Protein AF-A0A737B5F6-F1 (afdb_monomer)

Secondary structure (DSSP, 8-state):
-HHHHHHHHHHHHHHHHHHHHHHHHHHHHHHHHHHHHHHHHHHHHTHHHHHHHHHHT----TTS--HHHHHHHHHHSHHHHHHHHHHHHHHHHHHHHHHHHHTT--S---------S-------HHHHHHHHHHH--

Solvent-accessible surface area (backbone atoms only — not comparable to full-atom values): 8030 Å² total; per-residue (Å²): 109,75,67,58,52,51,52,51,52,54,51,50,51,52,53,52,50,53,52,52,50,51,51,51,51,51,48,52,52,52,54,54,49,52,53,52,50,52,50,53,49,55,53,66,74,45,50,66,59,55,52,50,50,43,62,73,59,62,62,57,46,102,84,68,50,34,70,67,39,56,48,49,54,52,60,74,27,67,70,43,49,54,48,51,52,50,55,50,50,56,48,49,55,51,48,54,51,52,50,27,60,72,68,67,52,62,77,78,64,72,74,77,80,68,79,70,85,82,77,91,73,85,65,52,75,67,57,52,52,53,55,51,54,63,73,77,100

Organism: Salmonella newport (NCBI:txid108619)

Mean predicted aligned error: 12.92 Å

Radius of gyration: 30.43 Å; Cα contacts (8 Å, |Δi|>4): 48; chains: 1; bounding box: 59×66×73 Å

Sequence (137 aa):
ELTERVLIEATAEVIASVRMEHRGDIRRARELTNILFDELGAQCADVGALERLGEIMFAPDDKGRDQLNETYQKVISLPSRVKSLKDLSDSLKTLIGLEREAWSIGTASEPEKTPLPGKNTDLTTDQAAELYKKMMG

Structure (mmCIF, N/CA/C/O backbone):
data_AF-A0A737B5F6-F1
#
_entry.id   AF-A0A737B5F6-F1
#
loop_
_atom_site.group_PDB
_atom_site.id
_atom_site.type_symbol
_atom_site.label_atom_id
_atom_site.label_alt_id
_atom_site.label_comp_id
_atom_site.label_asym_id
_atom_site.label_entity_id
_atom_site.label_seq_id
_atom_site.pdbx_PDB_ins_code
_atom_site.Cartn_x
_atom_site.Cartn_y
_atom_site.Cartn_z
_atom_site.occupancy
_atom_site.B_iso_or_equiv
_atom_site.auth_seq_id
_atom_site.auth_comp_id
_atom_site.auth_asym_id
_atom_site.auth_atom_id
_atom_site.pdbx_PDB_model_num
ATOM 1 N N . GLU A 1 1 ? 31.936 -13.780 -39.916 1.00 62.03 1 GLU A N 1
ATOM 2 C CA . GLU A 1 1 ? 30.832 -12.849 -40.240 1.00 62.03 1 GLU A CA 1
ATOM 3 C C . GLU A 1 1 ? 29.450 -13.408 -39.890 1.00 62.03 1 GLU A C 1
ATOM 5 O O . GLU A 1 1 ? 28.780 -12.803 -39.068 1.00 62.03 1 GLU A O 1
ATOM 10 N N . LEU A 1 2 ? 29.027 -14.575 -40.402 1.00 63.00 2 LEU A N 1
ATOM 11 C CA . LEU A 1 2 ? 27.712 -15.167 -40.062 1.00 63.00 2 LEU A CA 1
ATOM 12 C C . LEU A 1 2 ? 27.520 -15.478 -38.561 1.00 63.00 2 LEU A C 1
ATOM 14 O O . LEU A 1 2 ? 26.447 -15.244 -38.021 1.00 63.00 2 LEU A O 1
ATOM 18 N N . THR A 1 3 ? 28.556 -15.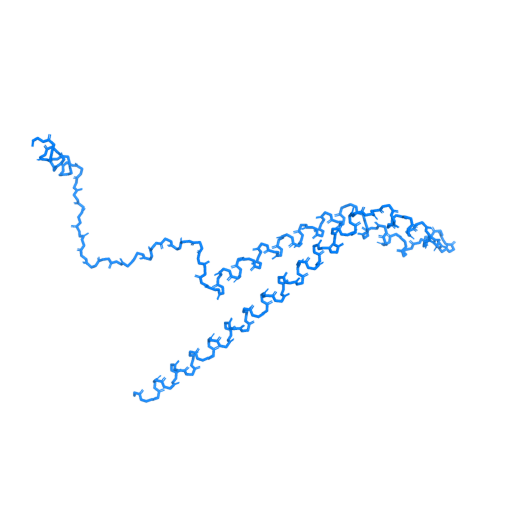951 -37.868 1.00 78.12 3 THR A N 1
ATOM 19 C CA . THR A 1 3 ? 28.512 -16.296 -36.433 1.00 78.12 3 THR A CA 1
ATOM 20 C C . THR A 1 3 ? 28.405 -15.090 -35.503 1.00 78.12 3 THR A C 1
ATOM 22 O O . THR A 1 3 ? 27.700 -15.149 -34.503 1.00 78.12 3 THR A O 1
ATOM 25 N N . GLU A 1 4 ? 29.081 -13.992 -35.830 1.00 80.31 4 GLU A N 1
ATOM 26 C CA . GLU A 1 4 ? 29.034 -12.757 -35.042 1.00 80.31 4 GLU A CA 1
ATOM 27 C C . GLU A 1 4 ? 27.674 -12.072 -35.177 1.00 80.31 4 GLU A C 1
ATOM 29 O O . GLU A 1 4 ? 27.084 -11.665 -34.181 1.00 80.31 4 GLU A O 1
ATOM 34 N N . ARG A 1 5 ? 27.122 -12.039 -36.395 1.00 77.44 5 ARG A N 1
ATOM 35 C CA . ARG A 1 5 ? 25.779 -11.512 -36.638 1.00 77.44 5 ARG A CA 1
ATOM 36 C C . ARG A 1 5 ? 24.704 -12.296 -35.879 1.00 77.44 5 ARG A C 1
ATOM 38 O O . ARG A 1 5 ? 23.865 -11.682 -35.232 1.00 77.44 5 ARG A O 1
ATOM 45 N N . VAL A 1 6 ? 24.774 -13.629 -35.899 1.00 79.69 6 VAL A N 1
ATOM 46 C CA . VAL A 1 6 ? 23.860 -14.496 -35.130 1.00 79.69 6 VAL A CA 1
ATOM 47 C C . VAL A 1 6 ? 24.004 -14.264 -33.622 1.00 79.69 6 VAL A C 1
ATOM 49 O O . VAL A 1 6 ? 23.003 -14.219 -32.914 1.00 79.69 6 VAL A O 1
ATOM 52 N N . LEU A 1 7 ? 25.229 -14.069 -33.119 1.00 77.62 7 LEU A N 1
ATOM 53 C CA . LEU A 1 7 ? 25.462 -13.770 -31.703 1.00 77.62 7 LEU A CA 1
ATOM 54 C C . LEU A 1 7 ? 24.873 -12.408 -31.295 1.00 77.62 7 LEU A C 1
ATOM 56 O O . LEU A 1 7 ? 24.269 -12.297 -30.228 1.00 77.62 7 LEU A O 1
ATOM 60 N N . ILE A 1 8 ? 25.022 -11.385 -32.141 1.00 81.81 8 ILE A N 1
ATOM 61 C CA . ILE A 1 8 ? 24.451 -10.049 -31.916 1.00 81.81 8 ILE A CA 1
ATOM 62 C C . ILE A 1 8 ? 22.919 -10.109 -31.923 1.00 81.81 8 ILE A C 1
ATOM 64 O O . ILE A 1 8 ? 22.293 -9.570 -31.012 1.00 81.81 8 ILE A O 1
ATOM 68 N N . GLU A 1 9 ? 22.319 -10.783 -32.907 1.00 78.00 9 GLU A N 1
ATOM 69 C CA . GLU A 1 9 ? 20.862 -10.932 -33.022 1.00 78.00 9 GLU A CA 1
ATOM 70 C C . GLU A 1 9 ? 20.283 -11.682 -31.809 1.00 78.00 9 GLU A C 1
ATOM 72 O O . GLU A 1 9 ? 19.375 -11.170 -31.155 1.00 78.00 9 GLU A O 1
ATOM 77 N N . ALA A 1 10 ? 20.882 -12.811 -31.411 1.00 75.19 10 ALA A N 1
ATOM 78 C CA . ALA A 1 10 ? 20.461 -13.557 -30.223 1.00 75.19 10 ALA A CA 1
ATOM 79 C C . ALA A 1 10 ? 20.586 -12.728 -28.930 1.00 75.19 10 ALA A C 1
ATOM 81 O O . ALA A 1 10 ? 19.710 -12.760 -28.066 1.00 75.19 10 ALA A O 1
ATOM 82 N N . THR A 1 11 ? 21.656 -11.939 -28.795 1.00 77.06 11 THR A N 1
ATOM 83 C CA . THR A 1 11 ? 21.841 -11.060 -27.628 1.00 77.06 11 THR A CA 1
ATOM 84 C C . THR A 1 11 ? 20.801 -9.935 -27.610 1.00 77.06 11 THR A C 1
ATOM 86 O O . THR A 1 11 ? 20.269 -9.597 -26.551 1.00 77.06 11 THR A O 1
ATOM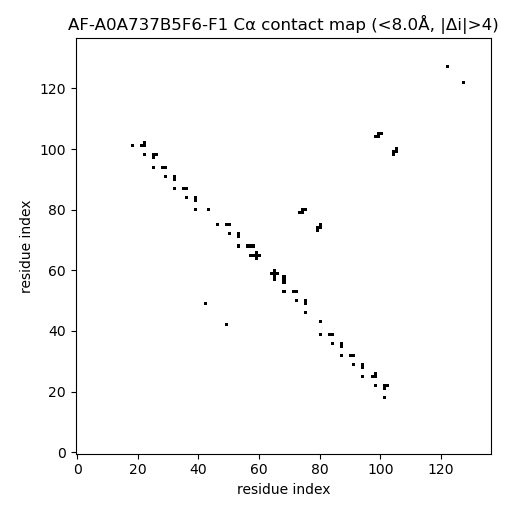 89 N N . ALA A 1 12 ? 20.470 -9.370 -28.774 1.00 80.62 12 ALA A N 1
ATOM 90 C CA . ALA A 1 12 ? 19.451 -8.335 -28.904 1.00 80.62 12 ALA A CA 1
ATOM 91 C C . ALA A 1 12 ? 18.049 -8.855 -28.550 1.00 80.62 12 ALA A C 1
ATOM 93 O O . ALA A 1 12 ? 17.306 -8.158 -27.856 1.00 80.62 12 ALA A O 1
ATOM 94 N N . GLU A 1 13 ? 17.704 -10.078 -28.961 1.00 83.50 13 GLU A N 1
ATOM 95 C CA . GLU A 1 13 ? 16.437 -10.729 -28.606 1.00 83.50 13 GLU A CA 1
ATOM 96 C C . GLU A 1 13 ? 16.299 -10.929 -27.093 1.00 83.50 13 GLU A C 1
ATOM 98 O O . GLU A 1 13 ? 15.268 -10.575 -26.516 1.00 83.50 13 GLU A O 1
ATOM 103 N N . VAL A 1 14 ? 17.355 -11.408 -26.424 1.00 86.25 14 VAL A N 1
ATOM 104 C CA . VAL A 1 14 ? 17.361 -11.571 -24.960 1.00 86.25 14 VAL A CA 1
ATOM 105 C C . VAL A 1 14 ? 17.164 -10.226 -24.259 1.00 86.25 14 VAL A C 1
ATOM 107 O O . VAL A 1 14 ? 16.323 -10.108 -23.367 1.00 86.25 14 VAL A O 1
ATOM 110 N N . ILE A 1 15 ? 17.886 -9.183 -24.682 1.00 80.50 15 ILE A N 1
ATOM 111 C CA . ILE A 1 15 ? 17.750 -7.837 -24.103 1.00 80.50 15 ILE A CA 1
ATOM 112 C C . ILE A 1 15 ? 16.334 -7.286 -24.316 1.00 80.50 15 ILE A C 1
ATOM 114 O O . ILE A 1 15 ? 15.769 -6.665 -23.411 1.00 80.50 15 ILE A O 1
ATOM 118 N N . ALA A 1 16 ? 15.749 -7.500 -25.496 1.00 83.94 16 ALA A N 1
ATOM 119 C CA . ALA A 1 16 ? 14.384 -7.084 -25.786 1.00 83.94 16 ALA A CA 1
ATOM 120 C C . ALA A 1 16 ? 13.369 -7.814 -24.893 1.00 83.94 16 ALA A C 1
ATOM 122 O O . ALA A 1 16 ? 12.493 -7.152 -24.334 1.00 83.94 16 ALA A O 1
ATOM 123 N N . SER A 1 17 ? 13.520 -9.130 -24.695 1.00 82.38 17 SER A N 1
ATOM 124 C CA . SER A 1 17 ? 12.657 -9.923 -23.805 1.00 82.38 17 SER A CA 1
ATOM 125 C C . SER A 1 17 ? 12.690 -9.389 -22.376 1.00 82.38 17 SER A C 1
ATOM 127 O O . SER A 1 17 ? 11.650 -9.021 -21.832 1.00 82.38 17 SER A O 1
ATOM 129 N N . VAL A 1 18 ? 13.890 -9.221 -21.812 1.00 88.56 18 VAL A N 1
ATOM 130 C CA . VAL A 1 18 ? 14.076 -8.710 -20.443 1.00 88.56 18 VAL A CA 1
ATOM 131 C C . VAL A 1 18 ? 13.446 -7.324 -20.276 1.00 88.56 18 VAL A C 1
ATOM 133 O O . VAL A 1 18 ? 12.763 -7.051 -19.291 1.00 88.56 18 VAL A O 1
ATOM 136 N N . ARG A 1 19 ? 13.615 -6.429 -21.259 1.00 88.69 19 ARG A N 1
ATOM 137 C CA . ARG A 1 19 ? 12.988 -5.096 -21.219 1.00 88.69 19 ARG A CA 1
ATOM 138 C C . ARG A 1 19 ? 11.464 -5.169 -21.229 1.00 88.69 19 ARG A C 1
ATOM 140 O O . ARG A 1 19 ? 10.819 -4.376 -20.543 1.00 88.69 19 ARG A O 1
ATOM 147 N N . MET A 1 20 ? 10.883 -6.074 -22.012 1.00 89.56 20 MET A N 1
ATOM 148 C CA . MET A 1 20 ? 9.432 -6.253 -22.066 1.00 89.56 20 MET A CA 1
ATOM 149 C C . MET A 1 20 ? 8.884 -6.841 -20.763 1.00 89.56 20 MET A C 1
ATOM 151 O O . MET A 1 20 ? 7.857 -6.365 -20.280 1.00 89.56 20 MET A O 1
ATOM 155 N N . GLU A 1 21 ? 9.594 -7.794 -20.160 1.00 92.94 21 GLU A N 1
ATOM 156 C CA . GLU A 1 21 ? 9.266 -8.356 -18.844 1.00 92.94 21 GLU A CA 1
ATOM 157 C C . GLU A 1 21 ? 9.281 -7.275 -17.759 1.00 92.94 21 GLU A C 1
ATOM 159 O O . GLU A 1 21 ? 8.269 -7.062 -17.093 1.00 92.94 21 GLU A O 1
ATOM 164 N N . HIS A 1 22 ? 10.362 -6.492 -17.665 1.00 93.31 22 HIS A N 1
ATOM 165 C CA . HIS A 1 22 ? 10.451 -5.388 -16.704 1.00 93.31 22 HIS A CA 1
ATOM 166 C C . HIS A 1 22 ? 9.314 -4.374 -16.878 1.00 93.31 22 HIS A C 1
ATOM 168 O O . HIS A 1 22 ? 8.717 -3.940 -15.895 1.00 93.31 22 HIS A O 1
ATOM 174 N N . ARG A 1 23 ? 8.963 -4.006 -18.119 1.00 94.31 23 ARG A N 1
ATOM 175 C CA . ARG A 1 23 ? 7.819 -3.112 -18.383 1.00 94.31 23 ARG A CA 1
ATOM 176 C C . ARG A 1 23 ? 6.508 -3.698 -17.858 1.00 94.31 23 ARG A C 1
ATOM 178 O O . ARG A 1 23 ? 5.702 -2.959 -17.292 1.00 94.31 23 ARG A O 1
ATOM 185 N N . GLY A 1 24 ? 6.296 -5.001 -18.041 1.00 95.38 24 GLY A N 1
ATOM 186 C CA . GLY A 1 24 ? 5.135 -5.713 -17.510 1.00 95.38 24 GLY A CA 1
ATOM 187 C C . GLY A 1 24 ? 5.096 -5.704 -15.981 1.00 95.38 24 GLY A C 1
ATOM 188 O O . GLY A 1 24 ? 4.058 -5.408 -15.391 1.00 95.38 24 GLY A O 1
ATOM 189 N N . ASP A 1 25 ? 6.228 -5.966 -15.335 1.00 96.88 25 ASP A N 1
ATOM 190 C CA . ASP A 1 25 ? 6.346 -5.987 -13.875 1.00 96.88 25 ASP A CA 1
ATOM 191 C C . ASP A 1 25 ? 6.104 -4.617 -13.254 1.00 96.88 25 ASP A C 1
ATOM 193 O O . ASP A 1 25 ? 5.308 -4.489 -12.322 1.00 96.88 25 ASP A O 1
ATOM 197 N N . ILE A 1 26 ? 6.728 -3.580 -13.814 1.00 96.75 26 ILE A N 1
ATOM 198 C CA . ILE A 1 26 ? 6.559 -2.202 -13.354 1.00 96.75 26 ILE A CA 1
ATOM 199 C C . ILE A 1 26 ? 5.092 -1.779 -13.479 1.00 96.75 26 ILE A C 1
ATOM 201 O O . ILE A 1 26 ? 4.529 -1.222 -12.534 1.00 96.75 26 ILE A O 1
ATOM 205 N N . ARG A 1 27 ? 4.443 -2.103 -14.607 1.00 95.56 27 ARG A N 1
ATOM 206 C CA . ARG A 1 27 ? 3.017 -1.825 -14.808 1.00 95.56 27 ARG A CA 1
ATOM 207 C C . ARG A 1 27 ? 2.160 -2.491 -13.730 1.00 95.56 27 ARG A C 1
ATOM 209 O O . ARG A 1 27 ? 1.338 -1.816 -13.115 1.00 95.56 27 ARG A O 1
ATOM 216 N N . ARG A 1 28 ? 2.359 -3.791 -13.479 1.00 97.88 28 ARG A N 1
ATOM 217 C CA . ARG A 1 28 ? 1.608 -4.529 -12.448 1.00 97.88 28 ARG A CA 1
ATOM 218 C C . ARG A 1 28 ? 1.823 -3.934 -11.058 1.00 97.88 28 ARG A C 1
ATOM 220 O O . ARG A 1 28 ? 0.866 -3.754 -10.312 1.00 97.88 28 ARG A O 1
ATOM 227 N N . ALA A 1 29 ? 3.063 -3.590 -10.716 1.00 97.81 29 ALA A N 1
ATOM 228 C CA . ALA A 1 29 ? 3.383 -2.966 -9.437 1.00 97.81 29 ALA A CA 1
ATOM 229 C C . ALA A 1 29 ? 2.704 -1.594 -9.280 1.00 97.81 29 ALA A C 1
ATOM 231 O O . ALA A 1 29 ? 2.197 -1.276 -8.201 1.00 97.81 29 ALA A O 1
ATOM 232 N N . ARG A 1 30 ? 2.634 -0.794 -10.352 1.00 96.62 30 ARG A N 1
ATOM 233 C CA . ARG A 1 30 ? 1.930 0.496 -10.345 1.00 96.62 30 ARG A CA 1
ATOM 234 C C . ARG A 1 30 ? 0.421 0.330 -10.185 1.00 96.62 30 ARG A C 1
ATOM 236 O O . ARG A 1 30 ? -0.182 1.065 -9.408 1.00 96.62 30 ARG A O 1
ATOM 243 N N . GLU A 1 31 ? -0.176 -0.638 -10.875 1.00 97.69 31 GLU A N 1
ATOM 244 C CA . GLU A 1 31 ? -1.597 -0.976 -10.722 1.00 97.69 31 GLU A CA 1
ATOM 245 C C . GLU A 1 31 ? -1.914 -1.379 -9.271 1.00 97.69 31 GLU A C 1
ATOM 247 O O . GLU A 1 31 ? -2.819 -0.806 -8.667 1.00 97.69 31 GLU A O 1
ATOM 252 N N . LEU A 1 32 ? -1.114 -2.267 -8.668 1.00 98.31 32 LEU A N 1
ATOM 253 C CA . LEU A 1 32 ? -1.267 -2.659 -7.259 1.00 98.31 32 LEU A CA 1
ATOM 254 C C . LEU A 1 32 ? -1.092 -1.479 -6.295 1.00 98.31 32 LEU A C 1
ATOM 256 O O . LEU A 1 32 ? -1.861 -1.339 -5.349 1.00 98.31 32 LEU A O 1
ATOM 260 N N . THR A 1 33 ? -0.113 -0.607 -6.545 1.00 98.31 33 THR A N 1
ATOM 261 C CA . THR A 1 33 ? 0.119 0.586 -5.716 1.00 98.31 33 THR A CA 1
ATOM 262 C C . THR A 1 33 ? -1.102 1.509 -5.720 1.00 98.31 33 THR A C 1
ATOM 264 O O . THR A 1 33 ? -1.498 1.996 -4.665 1.00 98.31 33 THR A O 1
ATOM 267 N N . ASN A 1 34 ? -1.735 1.715 -6.879 1.00 97.44 34 ASN A N 1
ATOM 268 C CA . ASN A 1 34 ? -2.948 2.530 -6.984 1.00 97.44 34 ASN A CA 1
ATOM 269 C C . ASN A 1 34 ? -4.146 1.886 -6.269 1.00 97.44 34 ASN A C 1
ATOM 271 O O . ASN A 1 34 ? -4.846 2.581 -5.543 1.00 97.44 34 ASN A O 1
ATOM 275 N N . ILE A 1 35 ? -4.335 0.568 -6.399 1.00 98.44 35 ILE A N 1
ATOM 276 C CA . ILE A 1 35 ? -5.390 -0.156 -5.667 1.00 98.44 35 ILE A CA 1
ATOM 277 C C . ILE A 1 35 ? -5.228 0.036 -4.152 1.00 98.44 35 ILE A C 1
ATOM 279 O O . IL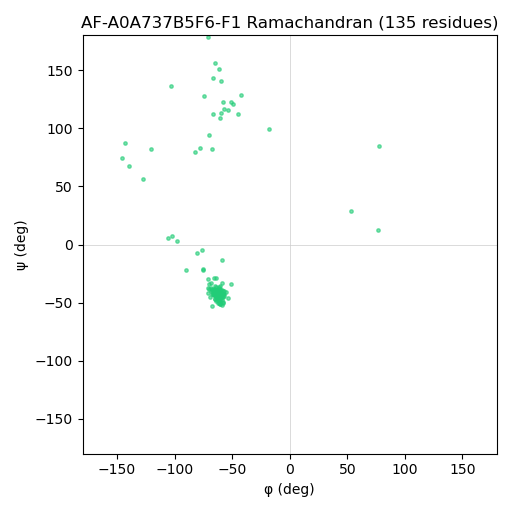E A 1 35 ? -6.203 0.296 -3.451 1.00 98.44 35 ILE A O 1
ATOM 283 N N . LEU A 1 36 ? -3.994 -0.036 -3.644 1.00 98.19 36 LEU A N 1
ATOM 284 C CA . LEU A 1 36 ? -3.714 0.181 -2.222 1.00 98.19 36 LEU A CA 1
ATOM 285 C C . LEU A 1 36 ? -3.931 1.640 -1.789 1.00 98.19 36 LEU A C 1
ATOM 287 O O . LEU A 1 36 ? -4.352 1.879 -0.658 1.00 98.19 36 LEU A O 1
ATOM 291 N N . PHE A 1 37 ? -3.678 2.620 -2.665 1.00 98.38 37 PHE A N 1
ATOM 292 C CA . PHE A 1 37 ? -4.051 4.014 -2.404 1.00 98.38 37 PHE A CA 1
ATOM 293 C C . PHE A 1 37 ? -5.566 4.184 -2.284 1.00 98.38 37 PHE A C 1
ATOM 295 O O . PHE A 1 37 ? -6.020 4.864 -1.364 1.00 98.38 37 PHE A O 1
ATOM 302 N N . ASP A 1 38 ? -6.334 3.561 -3.178 1.00 98.19 38 ASP A N 1
ATOM 303 C CA . ASP A 1 38 ? -7.796 3.621 -3.154 1.00 98.19 38 ASP A CA 1
ATOM 304 C C . ASP A 1 38 ? -8.353 2.973 -1.880 1.00 98.19 38 ASP A C 1
ATOM 306 O O . ASP A 1 38 ? -9.214 3.550 -1.212 1.00 98.19 38 ASP A O 1
ATOM 310 N N . GLU A 1 39 ? -7.814 1.816 -1.484 1.00 96.94 39 GLU A N 1
ATOM 311 C CA . GLU A 1 39 ? -8.192 1.148 -0.237 1.00 96.94 39 GLU A CA 1
ATOM 312 C C . GLU A 1 39 ? -7.862 2.007 0.991 1.00 96.94 39 GLU A C 1
ATOM 314 O O . GLU A 1 39 ? -8.718 2.204 1.857 1.00 96.94 39 GLU A O 1
ATOM 319 N N . LEU A 1 40 ? -6.659 2.586 1.052 1.00 97.25 40 LEU A N 1
ATOM 320 C CA . LEU A 1 40 ? -6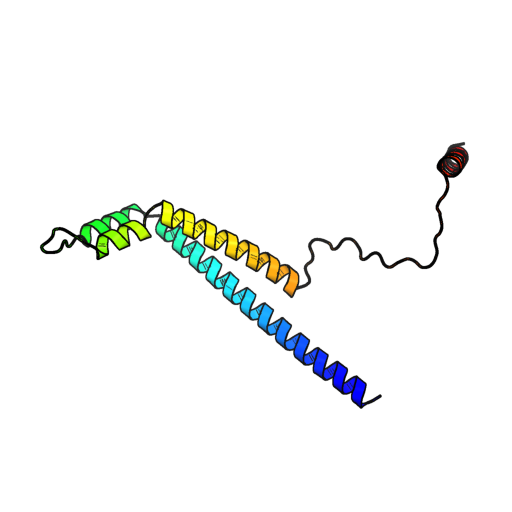.281 3.498 2.131 1.00 97.25 40 LEU A CA 1
ATOM 321 C C . LEU A 1 40 ? -7.200 4.731 2.174 1.00 97.25 40 LEU A C 1
ATOM 323 O O . LEU A 1 40 ? -7.576 5.188 3.256 1.00 97.25 40 LEU A O 1
ATOM 327 N N . GLY A 1 41 ? -7.586 5.256 1.008 1.00 96.75 41 GLY A N 1
ATOM 328 C CA . GLY A 1 41 ? -8.556 6.340 0.877 1.00 96.75 41 GLY A CA 1
ATOM 329 C C . GLY A 1 41 ? -9.924 5.963 1.448 1.00 96.75 41 GLY A C 1
ATOM 330 O O . GLY A 1 41 ? -10.478 6.712 2.253 1.00 96.75 41 GLY A O 1
ATOM 331 N N . ALA A 1 42 ? -10.434 4.778 1.106 1.00 95.56 42 ALA A N 1
ATOM 332 C CA . ALA A 1 42 ? -11.694 4.259 1.630 1.00 95.56 42 ALA A CA 1
ATOM 333 C C . ALA A 1 42 ? -11.651 4.057 3.155 1.00 95.56 42 ALA A C 1
ATOM 335 O O . ALA A 1 42 ? -12.579 4.459 3.855 1.00 95.56 42 ALA A O 1
ATOM 336 N N . GLN A 1 43 ? -10.550 3.519 3.691 1.00 93.56 43 GLN A N 1
ATOM 337 C CA . GLN A 1 43 ? -10.347 3.380 5.138 1.00 93.56 43 GLN A CA 1
ATOM 338 C C . GLN A 1 43 ? -10.330 4.739 5.856 1.00 93.56 43 GLN A C 1
ATOM 340 O O . GLN A 1 43 ? -10.829 4.864 6.974 1.00 93.56 43 GLN A O 1
ATOM 345 N N . CYS A 1 44 ? -9.771 5.775 5.224 1.00 95.31 44 CYS A N 1
ATOM 346 C CA . CYS A 1 44 ? -9.755 7.128 5.782 1.00 95.31 44 CYS A CA 1
ATOM 347 C C . CYS A 1 44 ? -11.116 7.837 5.697 1.00 95.31 44 CYS A C 1
ATOM 349 O O . CYS A 1 44 ? -11.339 8.779 6.457 1.00 95.31 44 CYS A O 1
ATOM 351 N N . ALA A 1 45 ? -12.009 7.414 4.798 1.00 95.50 45 ALA A N 1
ATOM 352 C CA . ALA A 1 45 ? -13.315 8.042 4.602 1.00 95.50 45 ALA A CA 1
ATOM 353 C C . ALA A 1 45 ? -14.290 7.779 5.763 1.00 95.50 45 ALA A C 1
ATOM 355 O O . ALA A 1 45 ? -15.129 8.632 6.049 1.00 95.50 45 ALA A O 1
ATOM 356 N N . ASP A 1 46 ? -14.163 6.641 6.454 1.00 94.88 46 ASP A N 1
ATOM 357 C CA . ASP A 1 46 ? -14.982 6.308 7.626 1.00 94.88 46 ASP A CA 1
ATOM 358 C C . ASP A 1 46 ? -14.153 5.635 8.731 1.00 94.88 46 ASP A C 1
ATOM 360 O O . ASP A 1 46 ? -14.316 4.461 9.071 1.00 94.88 46 ASP A O 1
ATOM 364 N N . VAL A 1 47 ? -13.250 6.417 9.325 1.00 95.44 47 VAL A N 1
ATOM 365 C CA . VAL A 1 47 ? -12.461 5.982 10.491 1.00 95.44 47 VAL A CA 1
ATOM 366 C C . VAL A 1 47 ? -13.373 5.602 11.664 1.00 95.44 47 VAL A C 1
ATOM 368 O O . VAL A 1 47 ? -13.073 4.659 12.390 1.00 95.44 47 VAL A O 1
ATOM 371 N N . GLY A 1 48 ? -14.520 6.271 11.811 1.00 95.88 48 GLY A N 1
ATOM 372 C CA . GLY A 1 48 ? -15.471 5.987 12.882 1.00 95.88 48 GLY A CA 1
ATOM 373 C C . GLY A 1 48 ? -16.100 4.594 12.776 1.00 95.88 48 GLY A C 1
ATOM 374 O O . GLY A 1 48 ? -16.337 3.955 13.797 1.00 95.88 48 GLY A O 1
ATOM 375 N N . ALA A 1 49 ? -16.366 4.082 11.569 1.00 96.31 49 ALA A N 1
ATOM 376 C CA . ALA A 1 49 ? -16.813 2.697 11.390 1.00 96.31 49 ALA A CA 1
ATOM 377 C C . ALA A 1 49 ? -15.746 1.689 11.816 1.00 96.31 49 ALA A C 1
ATOM 379 O O . ALA A 1 49 ? -16.079 0.684 12.445 1.00 96.31 49 ALA A O 1
ATOM 380 N N . LEU A 1 50 ? -14.478 1.973 11.517 1.00 95.94 50 LEU A N 1
ATOM 381 C CA . LEU A 1 50 ? -13.366 1.138 11.952 1.00 95.94 50 LEU A CA 1
ATOM 382 C C . LEU A 1 50 ? -13.229 1.158 13.481 1.00 95.94 50 LEU A C 1
ATOM 384 O O . LEU A 1 50 ? -13.084 0.100 14.089 1.00 95.94 50 LEU A O 1
ATOM 388 N N . GLU A 1 51 ? -13.347 2.320 14.118 1.00 95.44 51 GLU A N 1
ATOM 389 C CA . GLU A 1 51 ? -13.332 2.440 15.582 1.00 95.44 51 GLU A CA 1
ATOM 390 C C . GLU A 1 51 ? -14.483 1.649 16.223 1.00 95.44 51 GLU A C 1
ATOM 392 O O . GLU A 1 51 ? -14.235 0.811 17.092 1.00 95.44 51 GLU A O 1
ATOM 397 N N . ARG A 1 52 ? -15.716 1.806 15.713 1.00 96.88 52 ARG A N 1
ATOM 398 C CA . ARG A 1 52 ? -16.894 1.039 16.161 1.00 96.88 52 ARG A CA 1
ATOM 399 C C . ARG A 1 52 ? -16.714 -0.467 15.995 1.00 96.88 52 ARG A C 1
ATOM 401 O O . ARG A 1 52 ? -17.131 -1.232 16.859 1.00 96.88 52 ARG A O 1
ATOM 408 N N . LEU A 1 53 ? -16.098 -0.918 14.903 1.00 95.88 53 LEU A N 1
ATOM 409 C CA . LEU A 1 53 ? -15.787 -2.336 14.725 1.00 95.88 53 LEU A CA 1
ATOM 410 C C . LEU A 1 53 ? -14.831 -2.830 15.822 1.00 95.88 53 LEU A C 1
ATOM 412 O O . LEU A 1 53 ? -15.034 -3.915 16.356 1.00 95.88 53 LEU A O 1
ATOM 416 N N . GLY A 1 54 ? -13.842 -2.024 16.211 1.00 95.31 54 GLY A N 1
ATOM 417 C CA . GLY A 1 54 ? -12.954 -2.341 17.332 1.00 95.31 54 GLY A CA 1
ATOM 418 C C . GLY A 1 54 ? -13.677 -2.408 18.679 1.00 95.31 54 GLY A C 1
ATOM 419 O O . GLY A 1 54 ? -13.371 -3.269 19.499 1.00 95.31 54 GLY A O 1
ATOM 420 N N . GLU A 1 55 ? -14.673 -1.552 18.904 1.00 95.38 55 GLU A N 1
ATOM 421 C CA . GLU A 1 55 ? -15.536 -1.629 20.091 1.00 95.38 55 GLU A 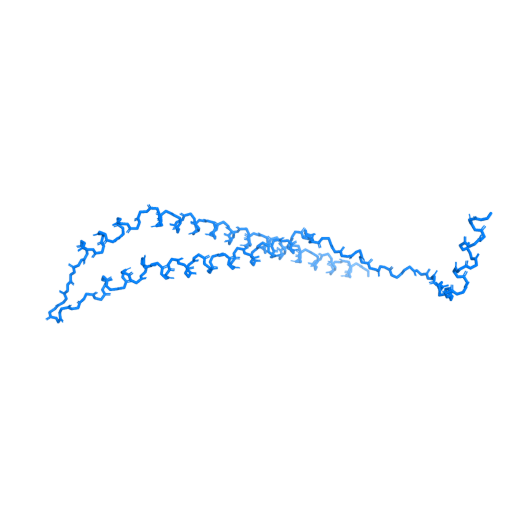CA 1
ATOM 422 C C . GLU A 1 55 ? -16.381 -2.912 20.099 1.00 95.38 55 GLU A C 1
ATOM 424 O O . GLU A 1 55 ? -16.473 -3.580 21.125 1.00 95.38 55 GLU A O 1
ATOM 429 N N . ILE A 1 56 ? -16.956 -3.296 18.954 1.00 96.69 56 ILE A N 1
ATOM 430 C CA . ILE A 1 56 ? -17.759 -4.524 18.810 1.00 96.69 56 ILE A CA 1
ATOM 431 C C . ILE A 1 56 ? -16.903 -5.780 19.003 1.00 96.69 56 ILE A C 1
ATOM 433 O O . ILE A 1 56 ? -17.367 -6.760 19.582 1.00 96.69 56 ILE A O 1
ATOM 437 N N . MET A 1 57 ? -15.663 -5.764 18.512 1.00 94.88 57 MET A N 1
ATOM 438 C CA . MET A 1 57 ? -14.723 -6.879 18.649 1.00 94.88 57 MET A CA 1
ATOM 439 C C . MET A 1 57 ? -14.110 -6.992 20.049 1.00 94.88 57 MET A C 1
ATOM 441 O O . MET A 1 57 ? -13.362 -7.939 20.279 1.00 94.88 57 MET A O 1
ATOM 445 N N . PHE A 1 58 ? -14.396 -6.058 20.964 1.00 96.12 58 PHE A N 1
ATOM 446 C CA . PHE A 1 58 ? -13.809 -6.057 22.299 1.00 96.12 58 PHE A CA 1
ATOM 447 C C . PHE A 1 58 ? -14.157 -7.340 23.071 1.00 96.12 58 PHE A C 1
ATOM 449 O O . PHE A 1 58 ? -15.308 -7.583 23.436 1.00 96.12 58 PHE A O 1
ATOM 456 N N . ALA A 1 59 ? -13.136 -8.152 23.328 1.00 96.12 59 ALA A N 1
ATOM 457 C CA . ALA A 1 59 ? -13.218 -9.471 23.937 1.00 96.12 59 ALA A CA 1
ATOM 458 C C . ALA A 1 59 ? -11.973 -9.734 24.812 1.00 96.12 59 ALA A C 1
ATOM 460 O O . ALA A 1 59 ? -11.072 -10.476 24.410 1.00 96.12 59 ALA A O 1
ATOM 461 N N . PRO A 1 60 ? -11.881 -9.115 26.004 1.00 96.12 60 PRO A N 1
ATOM 462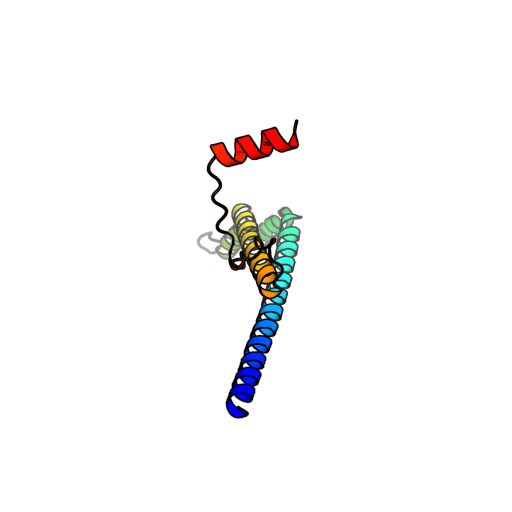 C CA . PRO A 1 60 ? -10.748 -9.315 26.901 1.00 96.12 60 PRO A CA 1
ATOM 463 C C . PRO A 1 60 ? -10.686 -10.750 27.446 1.00 96.12 60 PRO A C 1
ATOM 465 O O . PRO A 1 60 ? -11.712 -11.356 27.755 1.00 96.12 60 PRO A O 1
ATOM 468 N N . ASP A 1 61 ? -9.467 -11.271 27.598 1.00 95.31 61 ASP A N 1
ATOM 469 C CA . ASP A 1 61 ? -9.180 -12.547 28.258 1.00 95.31 61 ASP A CA 1
ATOM 470 C C . ASP A 1 61 ? -9.393 -12.478 29.786 1.00 95.31 61 ASP A C 1
ATOM 472 O O . ASP A 1 61 ? -9.674 -11.421 30.355 1.00 95.31 61 ASP A O 1
ATOM 476 N N . ASP A 1 62 ? -9.193 -13.602 30.486 1.00 96.81 62 ASP A N 1
ATOM 477 C CA . ASP A 1 62 ? -9.303 -13.686 31.956 1.00 96.81 62 ASP A CA 1
ATOM 478 C C . ASP A 1 62 ? -8.339 -12.743 32.708 1.00 96.81 62 ASP A C 1
ATOM 480 O O . ASP A 1 62 ? -8.463 -12.5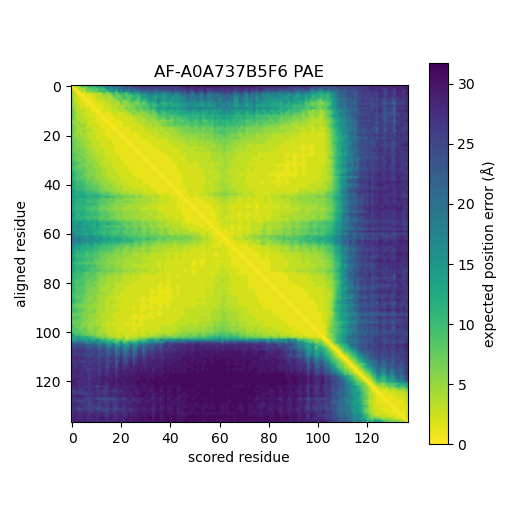39 33.917 1.00 96.81 62 ASP A O 1
ATOM 484 N N . LYS A 1 63 ? -7.349 -12.173 32.011 1.00 95.19 63 LYS A N 1
ATOM 485 C CA . LYS A 1 63 ? -6.388 -11.194 32.535 1.00 95.19 63 LYS A CA 1
ATOM 486 C C . LYS A 1 63 ? -6.730 -9.764 32.106 1.00 95.19 63 LYS A C 1
ATOM 488 O O . LYS A 1 63 ? -5.934 -8.857 32.355 1.00 95.19 63 LYS A O 1
ATOM 493 N N . GLY A 1 64 ? -7.884 -9.553 31.477 1.0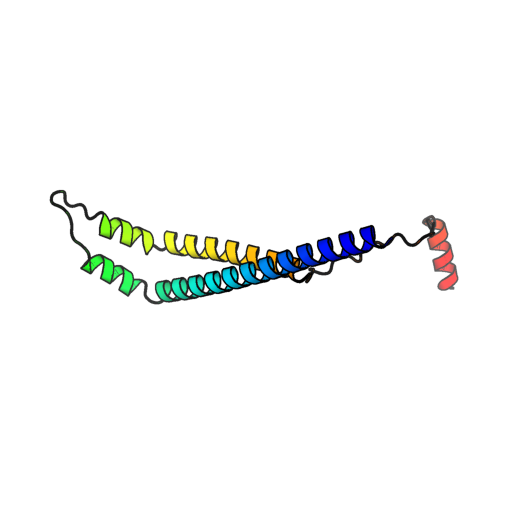0 93.25 64 GLY A N 1
ATOM 494 C CA . GLY A 1 64 ? -8.359 -8.257 31.009 1.00 93.25 64 GLY A CA 1
ATOM 495 C C . GLY A 1 64 ? -7.685 -7.761 29.728 1.00 93.25 64 GLY A C 1
ATOM 496 O O . GLY A 1 64 ? -7.817 -6.579 29.415 1.00 93.25 64 GLY A O 1
ATOM 497 N N . ARG A 1 65 ? -6.940 -8.606 29.002 1.00 95.38 65 ARG A N 1
ATOM 498 C CA . ARG A 1 65 ? -6.228 -8.206 27.779 1.00 95.38 65 ARG A CA 1
ATOM 499 C C . ARG A 1 65 ? -6.951 -8.677 26.534 1.00 95.38 65 ARG A C 1
ATOM 501 O O . ARG A 1 65 ? -7.322 -9.839 26.427 1.00 95.38 65 ARG A O 1
ATOM 508 N N . ASP A 1 66 ? -7.045 -7.792 25.555 1.00 96.75 66 ASP A N 1
ATOM 509 C CA . ASP A 1 66 ? -7.603 -8.097 24.244 1.00 96.75 66 ASP A CA 1
ATOM 510 C C . ASP A 1 66 ? -6.549 -7.841 23.167 1.00 96.75 66 ASP A C 1
ATOM 512 O O . ASP A 1 66 ? -6.482 -6.783 22.540 1.00 96.75 66 ASP A O 1
ATOM 516 N N . GLN A 1 67 ? -5.672 -8.823 22.969 1.00 95.19 67 GLN A N 1
ATOM 517 C CA . GLN A 1 67 ? -4.539 -8.672 22.060 1.00 95.19 67 GLN A CA 1
ATOM 518 C C . GLN A 1 67 ? -4.969 -8.516 20.592 1.00 95.19 67 GLN A C 1
ATOM 520 O O . GLN A 1 67 ? -4.263 -7.871 19.807 1.00 95.19 67 GLN A O 1
ATOM 525 N N . LEU A 1 68 ? -6.121 -9.086 20.221 1.00 95.62 68 LEU A N 1
ATOM 526 C CA . LEU A 1 68 ? -6.683 -8.951 18.882 1.00 95.62 68 LEU A CA 1
ATOM 527 C C . LEU A 1 68 ? -7.124 -7.505 18.645 1.00 95.62 68 LEU A C 1
ATOM 529 O O . LEU A 1 68 ? -6.663 -6.880 17.687 1.00 95.62 68 LEU A O 1
ATOM 533 N N . ASN A 1 69 ? -7.945 -6.952 19.537 1.00 96.62 69 ASN A N 1
ATOM 534 C CA . ASN A 1 69 ? -8.420 -5.581 19.404 1.00 96.62 69 ASN A CA 1
ATOM 535 C C . ASN A 1 69 ? -7.281 -4.567 19.562 1.00 96.62 69 ASN A C 1
ATOM 537 O O . ASN A 1 69 ? -7.188 -3.628 18.781 1.00 96.62 69 ASN A O 1
ATOM 541 N N . GLU A 1 70 ? -6.333 -4.782 20.478 1.00 95.81 70 GLU A N 1
ATOM 542 C CA . GLU A 1 70 ? -5.134 -3.936 20.585 1.00 95.81 70 GLU A CA 1
ATOM 543 C C . GLU A 1 70 ? -4.353 -3.862 19.265 1.00 95.81 70 GLU A C 1
ATOM 545 O O . GLU A 1 70 ? -3.848 -2.802 18.886 1.00 95.81 70 GLU A O 1
ATOM 550 N N . THR A 1 71 ? -4.224 -4.991 18.565 1.00 96.69 71 THR A N 1
ATOM 551 C CA . THR A 1 71 ? -3.555 -5.049 17.259 1.00 96.69 71 THR A CA 1
ATOM 552 C C . THR A 1 71 ? -4.379 -4.328 16.202 1.00 96.69 71 THR A C 1
ATOM 554 O O . THR A 1 71 ? -3.839 -3.515 15.454 1.00 96.69 71 THR A O 1
ATOM 557 N N . TYR A 1 72 ? -5.686 -4.572 16.178 1.00 96.50 72 TYR A N 1
ATOM 558 C CA . TYR A 1 72 ? -6.608 -3.909 15.269 1.00 96.50 72 TYR A CA 1
ATOM 559 C C . TYR A 1 72 ? -6.571 -2.378 15.426 1.00 96.50 72 TYR A C 1
ATOM 561 O O . TYR A 1 72 ? -6.335 -1.671 14.447 1.00 96.50 72 TYR A O 1
ATOM 569 N N . GLN A 1 73 ? -6.673 -1.865 16.656 1.00 95.94 73 GLN A N 1
ATOM 570 C CA . GLN A 1 73 ? -6.598 -0.433 16.970 1.00 95.94 73 GLN A CA 1
ATOM 571 C C . GLN A 1 73 ? -5.280 0.190 16.498 1.00 95.94 73 GLN A C 1
ATOM 573 O O . GLN A 1 73 ? -5.265 1.289 15.942 1.00 95.94 73 GLN A O 1
ATOM 578 N N . LYS A 1 74 ? -4.156 -0.525 16.653 1.00 96.31 74 LYS A N 1
ATOM 579 C CA . LYS A 1 74 ? -2.862 -0.083 16.110 1.00 96.31 74 LYS A CA 1
ATOM 580 C C . LYS A 1 74 ? -2.898 0.021 14.587 1.00 96.31 74 LYS A C 1
ATOM 582 O O . LYS A 1 74 ? -2.439 1.033 14.060 1.00 96.31 74 LYS A O 1
ATOM 587 N N . VAL A 1 75 ? -3.447 -0.978 13.893 1.00 94.75 75 VAL A N 1
ATOM 588 C CA . VAL A 1 75 ? -3.530 -1.004 12.421 1.00 94.75 75 VAL A CA 1
ATOM 589 C C . VAL A 1 75 ? -4.355 0.163 11.891 1.00 94.75 75 VAL A C 1
ATOM 591 O O . VAL A 1 75 ? -3.898 0.850 10.978 1.00 94.75 75 VAL A O 1
ATOM 594 N N . ILE A 1 76 ? -5.518 0.428 12.489 1.00 95.06 76 ILE A N 1
ATOM 595 C CA . ILE A 1 76 ? -6.409 1.501 12.032 1.00 95.06 76 ILE A CA 1
ATOM 596 C C . ILE A 1 76 ? -5.984 2.887 12.522 1.00 95.06 76 ILE A C 1
ATOM 598 O O . ILE A 1 76 ? -6.563 3.876 12.087 1.00 95.06 76 ILE A O 1
ATOM 602 N N . SER A 1 77 ? -4.986 2.994 13.404 1.00 96.44 77 SER A N 1
ATOM 603 C CA . SER A 1 77 ? -4.557 4.268 13.990 1.00 96.44 77 SER A CA 1
ATOM 604 C C . SER A 1 77 ? -4.043 5.271 12.949 1.00 96.44 77 SER A C 1
ATOM 606 O O . SER A 1 77 ? -3.452 4.908 11.929 1.00 96.44 77 SER A O 1
ATOM 608 N N . LEU A 1 78 ? -4.196 6.570 13.234 1.00 96.69 78 LEU A N 1
ATOM 609 C CA . LEU A 1 78 ? -3.688 7.636 12.362 1.00 96.69 78 LEU A CA 1
ATOM 610 C C . LEU A 1 78 ? -2.185 7.489 12.031 1.00 96.69 78 LEU A C 1
ATOM 612 O O . LEU A 1 78 ? -1.852 7.588 10.850 1.00 96.69 78 LEU A O 1
ATOM 616 N N . PRO A 1 79 ? -1.274 7.212 12.991 1.00 97.88 79 PRO A N 1
ATOM 617 C CA . PRO A 1 79 ? 0.138 6.987 12.675 1.00 97.88 79 PRO A CA 1
ATOM 618 C C . PRO A 1 79 ? 0.362 5.852 11.667 1.00 97.88 79 PRO A C 1
ATOM 620 O O . PRO A 1 79 ? 1.187 5.989 10.765 1.00 97.88 79 PRO A O 1
ATOM 623 N N . SER A 1 80 ? -0.396 4.758 11.787 1.00 96.75 80 SER A N 1
ATOM 624 C CA . SER A 1 80 ? -0.323 3.617 10.868 1.00 96.75 80 SER A CA 1
ATOM 625 C C . SER A 1 80 ? -0.765 3.996 9.452 1.00 96.75 80 SER A C 1
ATOM 627 O O . SER A 1 80 ? -0.086 3.681 8.470 1.00 96.75 80 SER A O 1
ATOM 629 N N . ARG A 1 81 ? -1.857 4.764 9.334 1.00 96.69 81 ARG A N 1
ATOM 630 C CA . ARG A 1 81 ? -2.355 5.268 8.043 1.00 96.69 81 ARG A CA 1
ATOM 631 C C . ARG A 1 81 ? -1.374 6.244 7.393 1.00 96.69 81 ARG A C 1
ATOM 633 O O . ARG A 1 81 ? -1.085 6.121 6.207 1.00 96.69 81 ARG A O 1
ATOM 640 N N . VAL A 1 82 ? -0.804 7.171 8.168 1.00 98.00 82 VAL A N 1
ATOM 641 C CA . VAL A 1 82 ? 0.221 8.116 7.685 1.00 98.00 82 VAL A CA 1
ATOM 642 C C . VAL A 1 82 ? 1.464 7.374 7.194 1.00 98.00 82 VAL A C 1
ATOM 644 O O . VAL A 1 82 ? 1.993 7.701 6.131 1.00 98.00 82 VAL A O 1
ATOM 647 N N . LYS A 1 83 ? 1.914 6.351 7.931 1.00 98.00 83 LYS A N 1
ATOM 648 C CA . LYS A 1 83 ? 3.027 5.501 7.499 1.00 98.00 83 LYS A CA 1
ATOM 649 C C . LYS A 1 83 ? 2.702 4.778 6.189 1.00 98.00 83 LYS A C 1
ATOM 651 O O . LYS A 1 83 ? 3.513 4.817 5.271 1.00 98.00 83 LYS A O 1
ATOM 656 N N . SER A 1 84 ? 1.511 4.191 6.080 1.00 97.50 84 SER A N 1
ATOM 657 C CA . SER A 1 84 ? 1.063 3.500 4.863 1.00 97.50 84 SER A CA 1
ATOM 658 C C . SER A 1 84 ? 1.035 4.443 3.658 1.00 97.50 84 SER A C 1
ATOM 660 O O . SER A 1 84 ? 1.573 4.111 2.606 1.00 97.50 84 SER A O 1
ATOM 662 N N . LEU A 1 85 ? 0.507 5.661 3.824 1.00 98.31 85 LEU A N 1
ATOM 663 C CA . LEU A 1 85 ? 0.509 6.682 2.773 1.00 98.31 85 LEU A CA 1
ATOM 664 C C . LEU A 1 85 ? 1.930 7.020 2.311 1.00 98.31 85 LEU A C 1
ATOM 666 O O . LEU A 1 85 ? 2.183 7.130 1.110 1.00 98.31 85 LEU A O 1
ATOM 670 N N . LYS A 1 86 ? 2.855 7.197 3.260 1.00 98.38 86 LYS A N 1
ATOM 671 C CA . LYS A 1 86 ? 4.257 7.488 2.962 1.00 98.38 86 LYS A CA 1
ATOM 672 C C . LYS A 1 86 ? 4.905 6.350 2.174 1.00 98.38 86 LYS A C 1
ATOM 674 O O . LYS A 1 86 ? 5.494 6.615 1.130 1.00 98.38 86 LYS A O 1
ATOM 679 N N . ASP A 1 87 ? 4.766 5.116 2.647 1.00 98.31 87 ASP A N 1
ATOM 680 C CA . ASP A 1 87 ? 5.379 3.944 2.017 1.00 98.31 87 ASP A CA 1
ATOM 681 C C . ASP A 1 87 ? 4.837 3.733 0.587 1.00 98.31 87 ASP A C 1
ATOM 683 O O . ASP A 1 87 ? 5.607 3.478 -0.345 1.00 98.31 87 ASP A O 1
ATOM 687 N N . LEU A 1 88 ? 3.528 3.925 0.376 1.00 98.25 88 LEU A N 1
ATOM 688 C CA . LEU A 1 88 ? 2.909 3.881 -0.955 1.00 98.25 88 LEU A CA 1
ATOM 689 C C . LEU A 1 88 ? 3.386 5.029 -1.857 1.00 98.25 88 LEU A C 1
ATOM 691 O O . LEU A 1 88 ? 3.649 4.818 -3.040 1.00 98.25 88 LEU A O 1
ATOM 695 N N . SER A 1 89 ? 3.555 6.236 -1.312 1.00 98.31 89 SER A N 1
ATOM 696 C CA . SER A 1 89 ? 4.054 7.399 -2.063 1.00 98.31 89 SER A CA 1
ATOM 697 C C . SER A 1 89 ? 5.504 7.221 -2.508 1.00 98.31 89 SER A C 1
ATOM 699 O O . SER A 1 89 ? 5.844 7.521 -3.655 1.00 98.31 89 SER A O 1
ATOM 701 N N . ASP A 1 90 ? 6.354 6.692 -1.627 1.00 98.44 90 ASP A N 1
ATOM 702 C CA . ASP A 1 90 ? 7.748 6.376 -1.938 1.00 98.44 90 ASP A CA 1
ATOM 703 C C . ASP A 1 90 ? 7.830 5.251 -2.992 1.00 98.44 90 ASP A C 1
ATOM 705 O O . ASP A 1 90 ? 8.626 5.335 -3.938 1.00 98.44 90 ASP A O 1
ATOM 709 N N . SER A 1 91 ? 6.945 4.250 -2.901 1.00 97.94 91 SER A N 1
ATOM 710 C CA . SER A 1 91 ? 6.805 3.186 -3.907 1.00 97.94 91 SER A CA 1
ATOM 711 C C . SER A 1 91 ? 6.393 3.748 -5.269 1.00 97.94 91 SER A C 1
ATOM 713 O O . SER A 1 91 ? 7.064 3.498 -6.269 1.00 97.94 91 SER A O 1
ATOM 715 N N . LEU A 1 92 ? 5.351 4.584 -5.321 1.00 97.50 92 LEU A N 1
ATOM 716 C CA . LEU A 1 92 ? 4.870 5.196 -6.561 1.00 97.50 92 LEU A CA 1
ATOM 717 C C . LEU A 1 92 ? 5.937 6.076 -7.219 1.00 97.50 92 LEU A C 1
ATOM 719 O O . LEU A 1 92 ? 6.142 5.997 -8.430 1.00 97.50 92 LEU A O 1
ATOM 723 N N . LYS A 1 93 ? 6.653 6.887 -6.432 1.00 97.25 93 LYS A N 1
ATOM 724 C CA . LYS A 1 93 ? 7.769 7.703 -6.929 1.00 97.25 93 LYS A CA 1
ATOM 725 C C . LYS A 1 93 ? 8.845 6.834 -7.584 1.00 97.25 93 LYS A C 1
ATOM 727 O O . LYS A 1 93 ? 9.319 7.171 -8.668 1.00 97.25 93 LYS A O 1
ATOM 732 N N . THR A 1 94 ? 9.209 5.729 -6.936 1.00 97.44 94 THR A N 1
ATOM 733 C CA . THR A 1 94 ? 10.201 4.774 -7.452 1.00 97.44 94 THR A CA 1
ATOM 734 C C . THR A 1 94 ? 9.722 4.139 -8.755 1.00 97.44 94 THR A C 1
ATOM 736 O O . THR A 1 94 ? 10.447 4.158 -9.746 1.00 97.44 94 THR A O 1
ATOM 739 N N . LEU A 1 95 ? 8.476 3.658 -8.793 1.00 96.69 95 LEU A N 1
ATOM 740 C CA . LEU A 1 95 ? 7.885 3.038 -9.980 1.00 96.69 95 LEU A CA 1
ATOM 741 C C . LEU A 1 95 ? 7.812 4.007 -11.166 1.00 96.69 95 LEU A C 1
ATOM 743 O O . LEU A 1 95 ? 8.160 3.625 -12.275 1.00 96.69 95 LEU A O 1
ATOM 747 N N . ILE A 1 96 ? 7.453 5.276 -10.945 1.00 93.56 96 ILE A N 1
ATOM 748 C CA . ILE A 1 96 ? 7.472 6.305 -12.000 1.00 93.56 96 ILE A CA 1
ATOM 749 C C . ILE A 1 96 ? 8.891 6.514 -12.552 1.00 93.56 96 ILE A C 1
ATOM 751 O O . ILE A 1 96 ? 9.054 6.713 -13.757 1.00 93.56 96 ILE A O 1
ATOM 755 N N . GLY A 1 97 ? 9.914 6.482 -11.692 1.00 94.12 97 GLY A N 1
ATOM 756 C CA . GLY A 1 97 ? 11.315 6.532 -12.120 1.00 94.12 97 GLY A CA 1
ATOM 757 C C . GLY A 1 97 ? 11.673 5.355 -13.027 1.00 94.12 97 GLY A C 1
ATOM 758 O O . GLY A 1 97 ? 12.126 5.560 -14.152 1.00 94.12 97 GLY A O 1
ATOM 759 N N . LEU A 1 98 ? 11.356 4.138 -12.583 1.00 94.50 98 LEU A N 1
ATOM 760 C CA . LEU A 1 98 ? 11.601 2.912 -13.344 1.00 94.50 98 LEU A CA 1
ATOM 761 C C . LEU A 1 98 ? 10.834 2.879 -14.674 1.00 94.50 98 LEU A C 1
ATOM 763 O O . LEU A 1 98 ? 11.376 2.432 -15.680 1.00 94.50 98 LEU A O 1
ATOM 767 N N . GLU A 1 99 ? 9.596 3.378 -14.727 1.00 91.69 99 GLU A N 1
ATOM 768 C CA . GLU A 1 99 ? 8.850 3.489 -15.987 1.00 91.69 99 GLU A CA 1
ATOM 769 C C . GLU A 1 99 ? 9.537 4.432 -16.972 1.00 91.69 99 GLU A C 1
ATOM 771 O O . GLU A 1 99 ? 9.694 4.093 -18.145 1.00 91.69 99 GLU A O 1
ATOM 776 N N . ARG A 1 100 ? 9.967 5.609 -16.508 1.00 90.62 100 ARG A N 1
ATOM 777 C CA . ARG A 1 100 ? 10.679 6.575 -17.354 1.00 90.62 100 ARG A CA 1
ATOM 778 C C . ARG A 1 100 ? 11.928 5.951 -17.969 1.00 90.62 100 ARG A C 1
ATOM 780 O O . ARG A 1 100 ? 12.136 6.070 -19.174 1.00 90.62 100 ARG A O 1
ATOM 787 N N . GLU A 1 101 ? 12.698 5.222 -17.170 1.00 89.31 101 GLU A N 1
ATOM 788 C CA . GLU A 1 101 ? 13.875 4.481 -17.628 1.00 89.31 101 GLU A CA 1
ATOM 789 C C . GLU A 1 101 ? 13.506 3.367 -18.624 1.00 89.31 101 GLU A C 1
ATOM 791 O O . GLU A 1 101 ? 14.069 3.298 -19.720 1.00 89.31 101 GLU A O 1
ATOM 796 N N . ALA A 1 102 ? 12.509 2.535 -18.300 1.00 87.00 102 ALA A N 1
ATOM 797 C CA . ALA A 1 102 ? 12.090 1.393 -19.117 1.00 87.00 102 ALA A CA 1
ATOM 798 C C . ALA A 1 102 ? 11.530 1.792 -20.495 1.00 87.00 102 ALA A C 1
ATOM 800 O O . ALA A 1 102 ? 11.634 1.026 -21.463 1.00 87.00 102 ALA A O 1
ATOM 801 N N . TRP A 1 103 ? 10.941 2.983 -20.606 1.00 83.88 103 TRP A N 1
ATOM 802 C CA . TRP A 1 103 ? 10.423 3.543 -21.857 1.00 83.88 103 TRP A CA 1
ATOM 803 C C . TRP A 1 103 ? 11.386 4.523 -22.532 1.00 83.88 103 TRP A C 1
ATOM 805 O O . TRP A 1 103 ? 11.038 5.093 -23.564 1.00 83.88 103 TRP A O 1
ATOM 815 N N . SER A 1 104 ? 12.588 4.712 -21.975 1.00 79.12 104 SER A N 1
ATOM 816 C CA . SER A 1 104 ? 13.550 5.722 -22.434 1.00 79.12 104 SER A CA 1
ATOM 817 C C . SER A 1 104 ? 12.935 7.130 -22.514 1.00 79.12 104 SER A C 1
ATOM 819 O O . SER A 1 104 ? 13.361 7.968 -23.307 1.00 79.12 104 SER A O 1
ATOM 821 N N . ILE A 1 105 ? 11.932 7.399 -21.672 1.00 68.94 105 ILE A N 1
ATOM 822 C CA . ILE A 1 105 ? 11.342 8.720 -21.470 1.00 68.94 105 ILE A CA 1
ATOM 823 C C . ILE A 1 105 ? 12.267 9.440 -20.492 1.00 68.94 105 ILE A C 1
ATOM 825 O O . ILE A 1 105 ? 12.023 9.487 -19.287 1.00 68.94 105 ILE A O 1
ATOM 829 N N . GLY A 1 106 ? 13.380 9.962 -20.999 1.00 53.38 106 GLY A N 1
ATOM 830 C CA . GLY A 1 106 ? 14.228 10.833 -20.199 1.00 53.38 106 GLY A CA 1
ATOM 831 C C . GLY A 1 106 ? 13.444 12.070 -19.748 1.00 53.38 106 GLY A C 1
ATOM 832 O O . GLY A 1 106 ? 12.715 12.678 -20.533 1.00 53.38 106 GLY A O 1
ATOM 833 N N . THR A 1 107 ? 13.650 12.520 -18.506 1.00 50.19 107 THR A N 1
ATOM 834 C CA . THR A 1 107 ? 13.775 13.971 -18.297 1.00 50.19 107 THR A CA 1
ATOM 835 C C . THR A 1 107 ? 14.868 14.397 -19.256 1.00 50.19 107 THR A C 1
ATOM 837 O O . THR A 1 107 ? 15.955 13.844 -19.101 1.00 50.19 107 THR A O 1
ATOM 840 N N . ALA A 1 108 ? 14.545 15.227 -20.259 1.00 43.38 108 ALA A N 1
ATOM 841 C CA . ALA A 1 108 ? 15.439 15.650 -21.340 1.00 43.38 108 ALA A CA 1
ATOM 842 C C . ALA A 1 108 ? 16.899 15.399 -20.966 1.00 43.38 108 ALA A C 1
ATOM 844 O O . ALA A 1 108 ? 17.457 16.124 -20.142 1.00 43.38 108 ALA A O 1
ATOM 845 N N . SER A 1 109 ? 17.461 14.294 -21.466 1.00 41.91 109 SER A N 1
ATOM 846 C CA . SER A 1 109 ? 18.893 14.076 -21.363 1.00 41.91 109 SER A CA 1
ATOM 847 C C . SER A 1 109 ? 19.506 15.358 -21.898 1.00 41.91 109 SER A C 1
ATOM 849 O O . SER A 1 109 ? 19.156 15.754 -23.018 1.00 41.91 109 SER A O 1
ATOM 851 N N . GLU A 1 110 ? 20.338 16.039 -21.102 1.00 44.97 110 GLU A N 1
ATOM 852 C CA . GLU A 1 110 ? 21.221 17.050 -21.676 1.00 44.97 110 GLU A CA 1
ATOM 853 C C . GLU A 1 110 ? 21.774 16.442 -22.963 1.00 44.97 110 GLU A C 1
ATOM 855 O O . GLU A 1 110 ? 22.163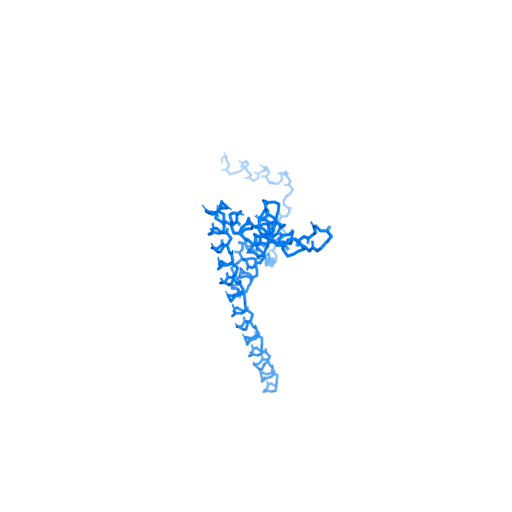 15.266 -22.927 1.00 44.97 110 GLU A O 1
ATOM 860 N N . PRO A 1 111 ? 21.680 17.156 -24.100 1.00 38.78 111 PRO A N 1
ATOM 861 C CA . PRO A 1 111 ? 22.045 16.587 -25.381 1.00 38.78 111 PRO A CA 1
ATOM 862 C C . PRO A 1 111 ? 23.413 15.957 -25.203 1.00 38.78 111 PRO A C 1
ATOM 864 O O . PRO A 1 111 ? 24.346 16.624 -24.744 1.00 38.78 111 PRO A O 1
ATOM 867 N N . GLU A 1 112 ? 23.474 14.652 -25.465 1.00 41.88 112 GLU A N 1
ATOM 868 C CA . GLU A 1 112 ? 24.698 13.878 -25.428 1.00 41.88 112 GLU A CA 1
ATOM 869 C C . GLU A 1 112 ? 25.735 14.720 -26.165 1.00 41.88 112 GLU A C 1
ATOM 871 O O . GLU A 1 112 ? 25.553 15.033 -27.345 1.00 41.88 112 GLU A O 1
ATOM 876 N N . LYS A 1 113 ? 26.747 15.223 -25.444 1.00 43.12 113 LYS A N 1
ATOM 877 C CA . LYS A 1 113 ? 27.820 16.003 -26.055 1.00 43.12 113 LYS A CA 1
ATOM 878 C C . LYS A 1 113 ? 28.587 15.033 -26.935 1.00 43.12 113 LYS A C 1
ATOM 880 O O . LYS A 1 113 ? 29.606 14.493 -26.521 1.00 43.12 113 LYS A O 1
ATOM 885 N N . THR A 1 114 ? 28.092 14.797 -28.144 1.00 36.12 114 THR A N 1
ATOM 886 C CA . THR A 1 114 ? 28.892 14.248 -29.222 1.00 36.12 114 THR A CA 1
ATOM 887 C C . THR A 1 114 ? 30.046 15.234 -29.368 1.00 36.12 114 THR A C 1
ATOM 889 O O . THR A 1 114 ? 29.784 16.415 -29.628 1.00 36.12 114 THR A O 1
ATOM 892 N N . PRO A 1 115 ? 31.309 14.841 -29.129 1.00 36.31 115 PRO A N 1
ATOM 893 C CA . PRO A 1 115 ? 32.413 15.746 -29.372 1.00 36.31 115 PRO A CA 1
ATOM 894 C C . PRO A 1 115 ? 32.375 16.080 -30.861 1.00 36.31 115 PRO A C 1
ATOM 896 O O . PRO A 1 115 ? 32.617 15.218 -31.705 1.00 36.31 115 PRO A O 1
ATOM 899 N N . LEU A 1 116 ? 32.000 17.317 -31.193 1.00 38.56 116 LEU A N 1
ATOM 900 C CA . LEU A 1 116 ? 32.144 17.827 -32.547 1.00 38.56 116 LEU A CA 1
ATOM 901 C C . LEU A 1 116 ? 33.634 17.716 -32.892 1.00 38.56 116 LEU A C 1
ATOM 903 O O . LEU A 1 116 ? 34.463 18.261 -32.153 1.00 38.56 116 LEU A O 1
ATOM 907 N N . PRO A 1 117 ? 34.007 17.007 -33.968 1.00 35.25 117 PRO A N 1
ATOM 908 C CA . PRO A 1 117 ? 35.400 16.896 -34.342 1.00 35.25 117 PRO A CA 1
ATOM 909 C C . PRO A 1 117 ? 35.878 18.282 -34.783 1.00 35.25 117 PRO A C 1
ATOM 911 O O . PRO A 1 117 ? 35.438 18.812 -35.798 1.00 35.25 117 PRO A O 1
ATOM 914 N N . GLY A 1 118 ? 36.767 18.873 -33.985 1.00 49.03 118 GLY A N 1
ATOM 915 C CA . GLY A 1 118 ? 37.514 20.076 -34.339 1.00 49.03 118 GLY A CA 1
ATOM 916 C C . GLY A 1 118 ? 36.737 21.390 -34.238 1.00 49.03 118 GLY A C 1
ATOM 917 O O . GLY A 1 118 ? 36.308 21.950 -35.241 1.00 49.03 118 GLY A O 1
ATOM 918 N N . LYS A 1 119 ? 36.690 21.976 -33.040 1.00 41.19 119 LYS A N 1
ATOM 919 C CA . LYS A 1 119 ? 36.683 23.439 -32.892 1.00 41.19 119 LYS A CA 1
ATOM 920 C C . LYS A 1 119 ? 37.494 23.830 -31.661 1.00 41.19 119 LYS A C 1
ATOM 922 O O . LYS A 1 119 ? 36.964 23.984 -30.569 1.00 41.19 119 LYS A O 1
ATOM 927 N N . ASN A 1 120 ? 38.800 23.992 -31.863 1.00 50.00 120 ASN A N 1
ATOM 928 C CA . ASN A 1 120 ? 39.592 24.874 -31.014 1.00 50.00 120 ASN A CA 1
ATOM 929 C C . ASN A 1 120 ? 39.147 26.301 -31.349 1.00 50.00 120 ASN A C 1
ATOM 931 O O . ASN A 1 120 ? 39.597 26.882 -32.334 1.00 50.00 120 ASN A O 1
ATOM 935 N N . THR A 1 121 ? 38.206 26.835 -30.582 1.00 54.41 121 THR A N 1
ATOM 936 C CA . THR A 1 121 ? 37.870 28.262 -30.614 1.00 54.41 121 THR A CA 1
ATOM 937 C C . THR A 1 121 ? 37.929 28.818 -29.205 1.00 54.41 121 THR A C 1
ATOM 939 O O . THR A 1 121 ? 36.954 29.381 -28.717 1.00 54.41 121 THR A O 1
ATOM 942 N N . ASP A 1 122 ? 39.080 28.663 -28.560 1.00 53.06 122 ASP A N 1
ATOM 943 C CA . ASP A 1 122 ? 39.435 29.509 -27.428 1.00 53.06 122 ASP A CA 1
ATOM 944 C C . ASP A 1 122 ? 39.913 30.845 -28.002 1.00 53.06 122 ASP A C 1
ATOM 946 O O . ASP A 1 122 ? 41.099 31.068 -28.240 1.00 53.06 122 ASP A O 1
ATOM 950 N N . LEU A 1 123 ? 38.954 31.716 -28.317 1.00 60.66 123 LEU A N 1
ATOM 951 C CA . LEU A 1 123 ? 39.241 33.132 -28.510 1.00 60.66 123 LEU A CA 1
ATOM 952 C C . LEU A 1 123 ? 39.473 33.728 -27.125 1.00 60.66 123 LEU A C 1
ATOM 954 O O . LEU A 1 123 ? 38.643 33.562 -26.229 1.00 60.66 123 LEU A O 1
ATOM 958 N N . THR A 1 124 ? 40.589 34.427 -26.942 1.00 69.50 124 THR A N 1
ATOM 959 C CA . THR A 1 124 ? 40.799 35.168 -25.698 1.00 69.50 124 THR A CA 1
ATOM 960 C C . THR A 1 124 ? 39.760 36.284 -25.588 1.00 69.50 124 THR A C 1
ATOM 962 O O . THR A 1 124 ? 39.210 36.753 -26.590 1.00 69.50 124 THR A O 1
ATOM 965 N N . THR A 1 125 ? 39.480 36.727 -24.363 1.00 60.50 125 THR A N 1
ATOM 966 C CA . THR A 1 125 ? 38.485 37.774 -24.076 1.00 60.50 125 THR A CA 1
ATOM 967 C C . THR A 1 125 ? 38.696 39.030 -24.931 1.00 60.50 125 THR A C 1
ATOM 969 O O . THR A 1 125 ? 37.732 39.642 -25.389 1.00 60.50 125 THR A O 1
ATOM 972 N N . ASP A 1 126 ? 39.954 39.355 -25.230 1.00 62.72 126 ASP A N 1
ATOM 973 C CA . ASP A 1 126 ? 40.326 40.498 -26.065 1.00 62.72 126 ASP A CA 1
ATOM 974 C C . ASP A 1 126 ? 39.949 40.290 -27.541 1.00 62.72 126 ASP A C 1
ATOM 976 O O . ASP A 1 126 ? 39.435 41.200 -28.193 1.00 62.72 126 ASP A O 1
ATOM 980 N N . GLN A 1 127 ? 40.108 39.069 -28.062 1.00 68.31 127 GLN A N 1
ATOM 981 C CA . GLN A 1 127 ? 39.735 38.725 -29.437 1.00 68.31 127 GLN A CA 1
ATOM 982 C C . GLN A 1 127 ? 38.211 38.702 -29.630 1.00 68.31 127 GLN A C 1
ATOM 984 O O . GLN A 1 127 ? 37.707 39.094 -30.685 1.00 68.31 127 GLN A O 1
ATOM 989 N N . ALA A 1 128 ? 37.461 38.295 -28.602 1.00 65.81 128 ALA A N 1
ATOM 990 C CA . ALA A 1 128 ? 36.001 38.366 -28.609 1.00 65.81 128 ALA A CA 1
ATOM 991 C C . ALA A 1 128 ? 35.494 39.823 -28.592 1.00 65.81 128 ALA A C 1
ATOM 993 O O . ALA A 1 128 ? 34.531 40.156 -29.289 1.00 65.81 128 ALA A O 1
ATOM 994 N N . ALA A 1 129 ? 36.169 40.709 -27.849 1.00 64.50 129 ALA A N 1
ATOM 995 C CA . ALA A 1 129 ? 35.812 42.123 -27.754 1.00 64.50 129 ALA A CA 1
ATOM 996 C C . ALA A 1 129 ? 36.042 42.892 -29.071 1.00 64.50 129 ALA A C 1
ATOM 998 O O . ALA A 1 129 ? 35.221 43.738 -29.441 1.00 64.50 129 ALA A O 1
ATOM 999 N N . GLU A 1 130 ? 37.110 42.584 -29.813 1.00 67.44 130 GLU A N 1
ATOM 1000 C CA . GLU A 1 130 ? 37.345 43.182 -31.136 1.00 67.44 130 GLU A CA 1
ATOM 1001 C C . GLU A 1 130 ? 36.311 42.740 -32.175 1.00 67.44 130 GLU A C 1
ATOM 1003 O O . GLU A 1 130 ? 35.795 43.571 -32.928 1.00 67.44 130 GLU A O 1
ATOM 1008 N N . LEU A 1 131 ? 35.955 41.452 -32.190 1.00 64.88 131 LEU A N 1
ATOM 1009 C CA . LEU A 1 131 ? 34.920 40.921 -33.078 1.00 64.88 131 LEU A CA 1
ATOM 1010 C C . LEU A 1 131 ? 33.560 41.580 -32.827 1.00 64.88 131 LEU A C 1
ATOM 1012 O O . LEU A 1 131 ? 32.862 41.926 -33.779 1.00 64.88 131 LEU A O 1
ATOM 1016 N N . TYR A 1 132 ? 33.212 41.820 -31.562 1.00 65.00 132 TYR A N 1
ATOM 1017 C CA . TYR A 1 132 ? 31.969 42.498 -31.203 1.00 65.00 132 TYR A CA 1
ATOM 1018 C C . TYR A 1 132 ? 31.946 43.962 -31.669 1.00 65.00 132 TYR A C 1
ATOM 1020 O O . TYR A 1 132 ? 30.964 44.407 -32.262 1.00 65.00 132 TYR A O 1
ATOM 1028 N N . LYS A 1 133 ? 33.050 44.705 -31.493 1.00 73.00 133 LYS A N 1
ATOM 1029 C CA . LYS A 1 133 ? 33.171 46.082 -32.008 1.00 73.00 133 LYS A CA 1
ATOM 1030 C C . LYS A 1 133 ? 33.050 46.158 -33.528 1.00 73.00 133 LYS A C 1
ATOM 1032 O O . LYS A 1 133 ? 32.479 47.115 -34.033 1.00 73.00 133 LYS A O 1
ATOM 1037 N N . LYS A 1 134 ? 33.563 45.158 -34.245 1.00 67.31 134 LYS A N 1
ATOM 1038 C CA . LYS A 1 134 ? 33.541 45.109 -35.713 1.00 67.31 134 LYS A CA 1
ATOM 1039 C C . LYS A 1 134 ? 32.165 44.764 -36.294 1.00 67.31 134 LYS A C 1
ATOM 1041 O O . LYS A 1 134 ? 31.924 45.046 -37.458 1.00 67.31 134 LYS A O 1
ATOM 1046 N N . MET A 1 135 ? 31.290 44.139 -35.503 1.00 59.31 135 MET A N 1
ATOM 1047 C CA . MET A 1 135 ? 29.906 43.837 -35.895 1.00 59.31 135 MET A CA 1
ATOM 1048 C C . MET A 1 135 ? 28.916 44.952 -35.538 1.00 59.31 135 MET A C 1
ATOM 1050 O O . MET A 1 135 ? 27.837 45.007 -36.118 1.00 59.31 135 MET A O 1
ATOM 1054 N N . MET A 1 136 ? 29.266 45.811 -34.576 1.00 66.81 136 MET A N 1
ATOM 1055 C CA . MET A 1 136 ? 28.407 46.887 -34.063 1.00 66.81 136 MET A CA 1
ATOM 1056 C C . MET A 1 136 ? 28.822 48.287 -34.547 1.00 66.81 136 MET A C 1
ATOM 1058 O O . MET A 1 136 ? 28.269 49.279 -34.069 1.00 66.81 136 MET A O 1
ATOM 1062 N N . GLY A 1 137 ? 29.803 48.365 -35.449 1.00 48.09 137 GLY A N 1
ATOM 1063 C CA . GLY A 1 137 ? 30.267 49.586 -36.109 1.00 48.09 137 GLY A CA 1
ATOM 1064 C C . GLY A 1 137 ? 29.956 49.566 -37.593 1.00 48.09 137 GLY A C 1
ATOM 1065 O O . GLY A 1 137 ? 30.193 48.507 -38.213 1.00 48.09 137 GLY A O 1
#

Foldseek 3Di:
DVVVVVVVVVVVVVVVVVLVVLLVVLVVLLVVLVVLVVVLVVLVVCLVVLVVVLVVQDDADPVRDDVPSVVSCVCSDPVNSVVSVVVSVVSNVVSVVSNCVSVVVDPPDPPPCPPDPDDPPPDDPVNVVVVVVVVVD

pLDDT: mean 83.35, std 18.66, range [35.25, 98.44]